Protein AF-A0A537EDX8-F1 (afdb_monomer)

Structure (mmCIF, N/CA/C/O backbone):
data_AF-A0A537EDX8-F1
#
_entry.id   AF-A0A537EDX8-F1
#
loop_
_atom_site.group_PDB
_atom_site.id
_atom_site.type_symbol
_atom_site.label_atom_id
_atom_site.label_alt_id
_atom_site.label_comp_id
_atom_site.label_asym_id
_atom_site.label_entity_id
_atom_site.label_seq_id
_atom_site.pdbx_PDB_ins_code
_atom_site.Cartn_x
_atom_site.Cartn_y
_atom_site.Cartn_z
_atom_site.occupancy
_atom_site.B_iso_or_equiv
_atom_site.auth_seq_id
_atom_site.auth_comp_id
_atom_site.auth_asym_id
_atom_site.auth_atom_id
_atom_site.pdbx_PDB_model_num
ATOM 1 N N . MET A 1 1 ? 0.487 5.562 -11.521 1.00 67.75 1 MET A N 1
ATOM 2 C CA . MET A 1 1 ? -0.560 5.933 -10.540 1.00 67.75 1 MET A CA 1
ATOM 3 C C . MET A 1 1 ? -1.234 4.640 -10.119 1.00 67.75 1 MET A C 1
ATOM 5 O O . MET A 1 1 ? -2.056 4.121 -10.859 1.00 67.75 1 MET A O 1
ATOM 9 N N . TRP A 1 2 ? -0.767 4.031 -9.031 1.00 80.19 2 TRP A N 1
ATOM 10 C CA . TRP A 1 2 ? -1.203 2.693 -8.600 1.00 80.19 2 TRP A CA 1
ATOM 11 C C . TRP A 1 2 ? -2.329 2.740 -7.559 1.00 80.19 2 TRP A C 1
ATOM 13 O O . TRP A 1 2 ? -3.029 1.758 -7.320 1.00 80.19 2 TRP A O 1
ATOM 23 N N . ASP A 1 3 ? -2.536 3.915 -6.977 1.00 82.69 3 ASP A N 1
ATOM 24 C CA . ASP A 1 3 ? -3.495 4.233 -5.931 1.00 82.69 3 ASP A CA 1
ATOM 25 C C . ASP A 1 3 ? -4.956 3.985 -6.346 1.00 82.69 3 ASP A C 1
ATOM 27 O O . ASP A 1 3 ? -5.723 3.453 -5.539 1.00 82.69 3 ASP A O 1
ATOM 31 N N . CYS A 1 4 ? -5.333 4.254 -7.604 1.00 85.50 4 CYS A N 1
ATOM 32 C CA . CYS A 1 4 ? -6.668 3.928 -8.126 1.00 85.50 4 CYS A CA 1
ATOM 33 C C . CYS A 1 4 ? -6.924 2.416 -8.125 1.00 85.50 4 CYS A C 1
ATOM 35 O O . CYS A 1 4 ? -7.922 1.935 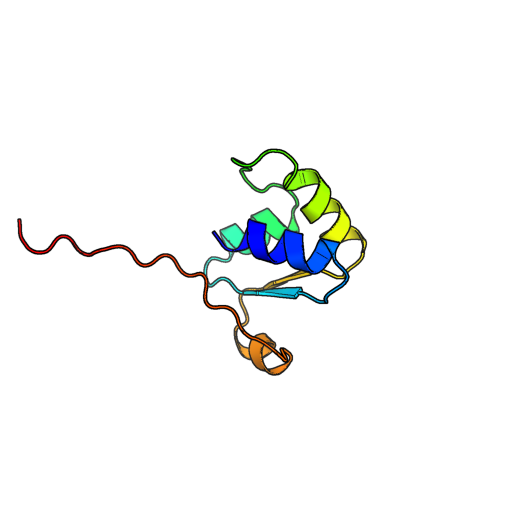-7.581 1.00 85.50 4 CYS A O 1
ATOM 37 N N . THR A 1 5 ? -5.985 1.657 -8.690 1.00 88.12 5 THR A N 1
ATOM 38 C CA . THR A 1 5 ? -6.053 0.196 -8.783 1.00 88.12 5 THR A CA 1
ATOM 39 C C . THR A 1 5 ? -6.090 -0.443 -7.397 1.00 88.12 5 THR A C 1
ATOM 41 O O . THR A 1 5 ? -6.943 -1.289 -7.120 1.00 88.12 5 THR A O 1
ATOM 44 N N . ALA A 1 6 ? -5.224 0.008 -6.486 1.00 89.44 6 ALA A N 1
ATOM 45 C CA . ALA A 1 6 ? -5.180 -0.496 -5.119 1.00 89.44 6 ALA A CA 1
ATOM 46 C C . ALA A 1 6 ? -6.489 -0.235 -4.357 1.00 89.44 6 ALA A C 1
ATOM 48 O O . ALA A 1 6 ? -7.026 -1.141 -3.714 1.00 89.44 6 ALA A O 1
ATOM 49 N N . ALA A 1 7 ? -7.051 0.973 -4.471 1.00 87.75 7 ALA A N 1
ATOM 50 C CA . ALA A 1 7 ? -8.328 1.301 -3.846 1.00 87.75 7 ALA A CA 1
ATOM 51 C C . ALA A 1 7 ? -9.486 0.467 -4.416 1.00 87.75 7 ALA A C 1
ATOM 53 O O . ALA A 1 7 ? -10.351 0.024 -3.656 1.00 87.75 7 ALA A O 1
ATOM 54 N N . ALA A 1 8 ? -9.496 0.211 -5.728 1.00 88.62 8 ALA A N 1
ATOM 55 C CA . ALA A 1 8 ? -10.505 -0.623 -6.372 1.00 88.62 8 ALA A CA 1
ATOM 56 C C . ALA A 1 8 ? -10.474 -2.066 -5.841 1.00 88.62 8 ALA A C 1
ATOM 58 O O . ALA A 1 8 ? -11.518 -2.587 -5.434 1.00 88.62 8 ALA A O 1
ATOM 59 N N . PHE A 1 9 ? -9.298 -2.693 -5.760 1.00 92.25 9 PHE A N 1
ATOM 60 C CA . PHE A 1 9 ? -9.163 -4.042 -5.201 1.00 92.25 9 PHE A CA 1
ATOM 61 C C . PHE A 1 9 ? -9.517 -4.097 -3.713 1.00 92.25 9 PHE A C 1
ATOM 63 O O . PHE A 1 9 ? -10.317 -4.941 -3.300 1.00 92.25 9 PHE A O 1
ATOM 70 N N . ALA A 1 10 ? -9.028 -3.149 -2.913 1.00 90.94 10 ALA A N 1
ATOM 71 C CA . ALA A 1 10 ? -9.346 -3.108 -1.490 1.00 90.94 10 ALA A CA 1
ATOM 72 C C . ALA A 1 10 ? -10.853 -2.900 -1.238 1.00 90.94 10 ALA A C 1
ATOM 74 O O . ALA A 1 10 ? -11.432 -3.495 -0.324 1.00 90.94 10 ALA A O 1
ATOM 75 N N . SER A 1 11 ? -11.530 -2.113 -2.088 1.00 88.00 11 SER A N 1
ATOM 76 C CA . SER A 1 11 ? -12.986 -1.920 -2.017 1.00 88.00 11 SER A CA 1
ATOM 77 C C . SER A 1 11 ? -13.779 -3.205 -2.279 1.00 88.00 11 SER A C 1
ATOM 79 O O . SER A 1 11 ? -14.844 -3.390 -1.688 1.00 88.00 11 SER A O 1
ATOM 81 N N . ARG A 1 12 ? -13.233 -4.111 -3.101 1.00 90.50 12 ARG A N 1
ATOM 82 C CA . ARG A 1 12 ? -13.798 -5.434 -3.404 1.00 90.50 12 ARG A CA 1
ATOM 83 C C . ARG A 1 12 ? -13.482 -6.493 -2.346 1.00 90.50 12 ARG A C 1
ATOM 85 O O . ARG A 1 12 ? -14.000 -7.598 -2.427 1.00 90.50 12 ARG A O 1
ATOM 92 N N . GLY A 1 13 ? -12.692 -6.142 -1.331 1.00 90.75 13 GLY A N 1
ATOM 93 C CA . GLY A 1 13 ? -12.413 -6.996 -0.179 1.00 90.75 13 GLY A CA 1
ATOM 94 C C . GLY A 1 13 ? -11.101 -7.762 -0.227 1.00 90.75 13 GLY A C 1
ATOM 95 O O . GLY A 1 13 ? -10.855 -8.543 0.684 1.00 90.75 13 GLY A O 1
ATOM 96 N N . PHE A 1 14 ? -10.255 -7.502 -1.220 1.00 93.69 14 PHE A N 1
ATOM 97 C CA . PHE A 1 14 ? -8.901 -8.039 -1.247 1.00 93.69 14 PHE A CA 1
ATOM 98 C C . PHE A 1 14 ? -8.001 -7.313 -0.245 1.00 93.69 14 PHE A C 1
ATOM 100 O O . PHE A 1 14 ? -8.183 -6.120 0.013 1.00 93.69 14 PHE A O 1
ATOM 107 N N . GLU A 1 15 ? -7.016 -8.032 0.285 1.00 94.19 15 GLU A N 1
ATOM 108 C CA . GLU A 1 15 ? -5.884 -7.429 0.982 1.00 94.19 15 GLU A CA 1
ATOM 109 C C . GLU A 1 15 ? -4.884 -6.917 -0.048 1.00 94.19 15 GLU A C 1
ATOM 111 O O . GLU A 1 15 ? -4.487 -7.638 -0.965 1.00 94.19 15 GLU A O 1
ATOM 116 N N . VAL A 1 16 ? -4.523 -5.645 0.071 1.00 94.81 16 VAL A N 1
ATOM 117 C CA . VAL A 1 16 ? -3.697 -4.952 -0.912 1.00 94.81 16 VAL A CA 1
ATOM 118 C C . VAL A 1 16 ? -2.541 -4.260 -0.208 1.00 94.81 16 VAL A C 1
ATOM 120 O O . VAL A 1 16 ? -2.741 -3.464 0.713 1.00 94.81 16 VAL A O 1
ATOM 123 N N . ILE A 1 17 ? -1.331 -4.527 -0.692 1.00 94.38 17 ILE A N 1
ATOM 124 C CA . ILE A 1 17 ? -0.109 -3.845 -0.273 1.00 94.38 17 ILE A CA 1
ATOM 125 C C . ILE A 1 17 ? 0.345 -2.972 -1.440 1.00 94.38 17 ILE A C 1
ATOM 127 O O . ILE A 1 17 ? 0.659 -3.469 -2.519 1.00 94.38 17 ILE A O 1
ATOM 131 N N . GLY A 1 18 ? 0.332 -1.662 -1.230 1.00 93.81 18 GLY A N 1
ATOM 132 C CA . GLY A 1 18 ? 0.912 -0.696 -2.149 1.00 93.81 18 GLY A CA 1
ATOM 133 C C . GLY A 1 18 ? 2.389 -0.498 -1.849 1.00 93.81 18 GLY A C 1
ATOM 134 O O . GLY A 1 18 ? 2.728 -0.130 -0.727 1.00 93.81 18 GLY A O 1
ATOM 135 N N . ILE A 1 19 ? 3.253 -0.733 -2.831 1.00 93.75 19 ILE A N 1
ATOM 136 C CA . ILE A 1 19 ? 4.700 -0.558 -2.687 1.00 93.75 19 ILE A CA 1
ATOM 137 C C . ILE A 1 19 ? 5.136 0.584 -3.598 1.00 93.75 19 ILE A C 1
ATOM 139 O O . ILE A 1 19 ? 4.830 0.574 -4.790 1.00 93.75 19 ILE A O 1
ATOM 143 N N . ASP A 1 20 ? 5.842 1.560 -3.036 1.00 92.12 20 ASP A N 1
ATOM 144 C CA . ASP A 1 20 ? 6.445 2.659 -3.789 1.00 92.12 20 ASP A CA 1
ATOM 145 C C . ASP A 1 20 ? 7.815 3.001 -3.200 1.00 92.12 20 ASP A C 1
ATOM 147 O O . ASP A 1 20 ? 7.988 2.949 -1.987 1.00 92.12 20 ASP A O 1
ATOM 151 N N . ILE A 1 21 ? 8.790 3.348 -4.039 1.00 91.81 21 ILE A N 1
ATOM 152 C CA . ILE A 1 21 ? 10.124 3.758 -3.570 1.00 91.81 21 ILE A CA 1
ATOM 153 C C . ILE A 1 21 ? 10.104 5.173 -2.977 1.00 91.81 21 ILE A C 1
ATOM 155 O O . ILE A 1 21 ? 10.979 5.529 -2.189 1.00 91.81 21 ILE A O 1
ATOM 159 N N . ASP A 1 22 ? 9.108 5.981 -3.350 1.00 90.62 22 ASP A N 1
ATOM 160 C CA . ASP A 1 22 ? 8.929 7.337 -2.853 1.00 90.62 22 ASP A CA 1
ATOM 161 C C . ASP A 1 22 ? 8.218 7.324 -1.489 1.00 90.62 22 ASP A C 1
ATOM 163 O O . ASP A 1 22 ? 6.991 7.194 -1.382 1.00 90.62 22 ASP A O 1
ATOM 167 N N . ALA A 1 23 ? 9.007 7.503 -0.427 1.00 91.81 23 ALA A N 1
ATOM 168 C CA . ALA A 1 23 ? 8.513 7.585 0.944 1.00 91.81 23 ALA A CA 1
ATOM 169 C C . ALA A 1 23 ? 7.498 8.722 1.144 1.00 91.81 23 ALA A C 1
ATOM 171 O O . ALA A 1 23 ? 6.501 8.540 1.842 1.00 91.81 23 ALA A O 1
ATOM 172 N N . GLN A 1 24 ? 7.679 9.868 0.479 1.00 89.81 24 GLN A N 1
ATOM 173 C CA . GLN A 1 24 ? 6.756 10.995 0.598 1.00 89.81 24 GLN A CA 1
ATOM 174 C C . GLN A 1 24 ? 5.380 10.630 0.028 1.00 89.81 24 GLN A C 1
ATOM 176 O O . GLN A 1 24 ? 4.342 10.994 0.597 1.00 89.81 24 GLN A O 1
ATOM 181 N N . ARG A 1 25 ? 5.346 9.874 -1.074 1.00 87.06 25 ARG A N 1
ATOM 182 C CA . ARG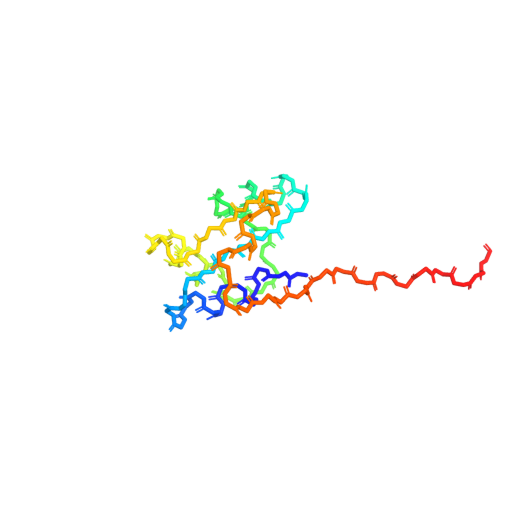 A 1 25 ? 4.099 9.371 -1.664 1.00 87.06 25 ARG A CA 1
ATOM 183 C C . ARG A 1 25 ? 3.406 8.366 -0.743 1.00 87.06 25 ARG A C 1
ATOM 185 O O . ARG A 1 25 ? 2.196 8.483 -0.525 1.00 87.06 25 ARG A O 1
ATOM 192 N N . VAL A 1 26 ? 4.159 7.431 -0.160 1.00 90.69 26 VAL A N 1
ATOM 193 C CA . VAL A 1 26 ? 3.655 6.459 0.829 1.00 90.69 26 VAL A CA 1
ATOM 194 C C . VAL A 1 26 ? 3.074 7.164 2.058 1.00 90.69 26 VAL A C 1
ATOM 196 O O . VAL A 1 26 ? 1.947 6.862 2.466 1.00 90.69 26 VAL A O 1
ATOM 199 N N . ASP A 1 27 ? 3.780 8.151 2.605 1.00 89.75 27 ASP A N 1
ATOM 200 C CA . ASP A 1 27 ? 3.341 8.926 3.769 1.00 89.75 27 ASP A CA 1
ATOM 201 C C . ASP A 1 27 ? 2.088 9.738 3.470 1.00 89.75 27 ASP A C 1
ATOM 203 O O . ASP A 1 27 ? 1.153 9.792 4.274 1.00 89.75 27 ASP A O 1
ATOM 207 N N . THR A 1 28 ? 2.023 10.333 2.281 1.00 86.75 28 THR A N 1
ATOM 208 C CA . THR A 1 28 ? 0.864 11.101 1.825 1.00 86.75 28 THR A CA 1
ATOM 209 C C . THR A 1 28 ? -0.388 10.219 1.727 1.00 86.75 28 THR A C 1
ATOM 211 O O . THR A 1 28 ? -1.478 10.615 2.164 1.00 86.75 28 THR A O 1
ATOM 214 N N . ILE A 1 29 ? -0.237 8.998 1.203 1.00 84.56 29 ILE A N 1
ATOM 215 C CA . ILE A 1 29 ? -1.302 7.990 1.109 1.00 84.56 29 ILE A CA 1
ATOM 216 C C . ILE A 1 29 ? -1.741 7.525 2.496 1.00 84.56 29 ILE A C 1
ATOM 218 O O . ILE A 1 29 ? -2.934 7.567 2.817 1.00 84.56 29 ILE A O 1
ATOM 222 N N . THR A 1 30 ? -0.785 7.154 3.342 1.00 84.06 30 THR A N 1
ATOM 223 C CA . THR A 1 30 ? -1.039 6.661 4.702 1.00 84.06 30 THR A CA 1
ATOM 224 C C . THR A 1 30 ? -1.691 7.737 5.576 1.00 84.06 30 THR A C 1
ATOM 226 O O . THR A 1 30 ? -2.626 7.460 6.331 1.00 84.06 30 THR A O 1
ATOM 229 N N . SER A 1 31 ? -1.305 8.999 5.379 1.00 83.50 31 SER A N 1
ATOM 230 C CA . SER A 1 31 ? -1.884 10.172 6.046 1.00 83.50 31 SER A CA 1
ATOM 231 C C . SER A 1 31 ? -3.269 10.567 5.523 1.00 83.50 31 SER A C 1
ATOM 233 O O . SER A 1 31 ? -3.864 11.519 6.028 1.00 83.50 31 SER A O 1
ATOM 235 N N . ARG A 1 32 ? -3.824 9.852 4.530 1.00 73.88 32 ARG A N 1
ATOM 236 C CA . ARG A 1 32 ? -5.120 10.148 3.886 1.00 73.88 32 ARG A CA 1
ATOM 237 C C . ARG A 1 32 ? -5.160 11.529 3.204 1.00 73.88 32 ARG A C 1
ATOM 239 O O . ARG A 1 32 ? -6.248 12.094 3.051 1.00 73.88 32 ARG A O 1
ATOM 246 N N . LYS A 1 33 ? -3.997 12.055 2.797 1.00 68.69 33 LYS A N 1
ATOM 247 C CA . LYS A 1 33 ? -3.792 13.400 2.221 1.00 68.69 33 LYS A CA 1
ATOM 248 C C . LYS A 1 33 ? -3.426 13.380 0.728 1.00 68.69 33 LYS A C 1
ATOM 250 O O . LYS A 1 33 ? -2.847 14.341 0.238 1.00 68.69 33 LYS A O 1
ATOM 255 N N . VAL A 1 34 ? -3.739 12.305 0.000 1.00 65.75 34 VAL A N 1
ATOM 256 C CA . VAL A 1 34 ? -3.382 12.189 -1.428 1.00 65.75 34 VAL A CA 1
ATOM 257 C C . VAL A 1 34 ? -3.907 13.389 -2.228 1.00 65.75 34 VAL A C 1
ATOM 259 O O . VAL A 1 34 ? -5.052 13.803 -2.022 1.00 65.75 34 VAL A O 1
ATOM 262 N N . PRO A 1 35 ? -3.101 13.960 -3.136 1.00 58.75 35 PRO A N 1
ATOM 263 C CA . PRO A 1 35 ? -3.582 14.924 -4.114 1.00 58.75 35 PRO A CA 1
ATOM 264 C C . PRO A 1 35 ? -4.457 14.176 -5.132 1.00 58.75 35 PRO A C 1
ATOM 266 O O . PRO A 1 35 ? -3.965 13.524 -6.047 1.00 58.75 35 PRO A O 1
ATOM 269 N N . PHE A 1 36 ? -5.773 14.174 -4.916 1.00 61.16 36 PHE A N 1
ATOM 270 C CA . PHE A 1 36 ? -6.705 13.353 -5.691 1.00 61.16 36 PHE A CA 1
ATOM 271 C C . PHE A 1 36 ? -7.199 14.099 -6.936 1.00 61.16 36 PHE A C 1
ATOM 273 O O . PHE A 1 36 ? -8.007 15.019 -6.819 1.00 61.16 36 PHE A O 1
ATOM 280 N N . CYS A 1 37 ? -6.761 13.656 -8.116 1.00 58.78 37 CYS A N 1
ATOM 281 C CA . CYS A 1 37 ? -7.341 14.068 -9.400 1.00 58.78 37 CYS A CA 1
ATOM 282 C C . CYS A 1 37 ? -8.614 13.284 -9.774 1.00 58.78 37 CYS A C 1
ATOM 284 O O . CYS A 1 37 ? -9.355 13.737 -10.640 1.00 58.78 37 CYS A O 1
ATOM 286 N N . GLU A 1 38 ? -8.912 12.147 -9.126 1.00 68.44 38 GLU A N 1
ATOM 287 C CA . GLU A 1 38 ? -10.061 11.309 -9.502 1.00 68.44 38 GLU A CA 1
ATOM 288 C C . GLU A 1 38 ? -11.250 11.385 -8.518 1.00 68.44 38 GLU A C 1
ATOM 290 O O . GLU A 1 38 ? -11.091 11.131 -7.313 1.00 68.44 38 GLU A O 1
ATOM 295 N N . PRO A 1 39 ? -12.471 11.692 -9.008 1.00 74.69 39 PRO A N 1
ATOM 296 C CA . PRO A 1 39 ? -13.693 11.686 -8.207 1.00 74.69 39 PRO A CA 1
ATOM 297 C C . PRO A 1 39 ? -13.957 10.327 -7.538 1.00 74.69 39 PRO A C 1
ATOM 299 O O . PRO A 1 39 ? -13.863 9.274 -8.156 1.00 74.69 39 PRO A O 1
ATOM 302 N N . GLY A 1 40 ? -14.326 10.330 -6.254 1.00 77.12 40 GLY A N 1
ATOM 303 C CA . GLY A 1 40 ? -14.725 9.118 -5.516 1.00 77.12 40 GLY A CA 1
ATOM 304 C C . GLY A 1 40 ? -13.577 8.286 -4.924 1.00 77.12 40 GLY A C 1
ATOM 305 O O . GLY A 1 40 ? -13.778 7.627 -3.897 1.00 77.12 40 GLY A O 1
ATOM 306 N N . LEU A 1 41 ? -12.357 8.397 -5.460 1.00 78.75 41 LEU A N 1
ATOM 307 C CA . LEU A 1 41 ? -11.188 7.641 -4.991 1.00 78.75 41 LEU A CA 1
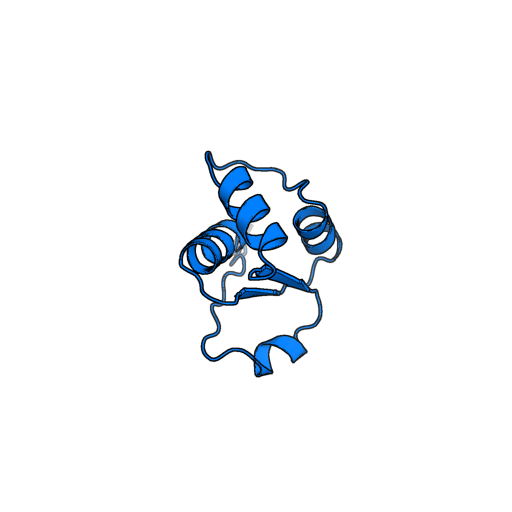ATOM 308 C C . LEU A 1 41 ? -10.872 7.891 -3.510 1.00 78.75 41 LEU A C 1
ATOM 310 O O . LEU A 1 41 ? -10.618 6.957 -2.747 1.00 78.75 41 LEU A O 1
ATOM 314 N N . ARG A 1 42 ? -10.987 9.146 -3.060 1.00 79.25 4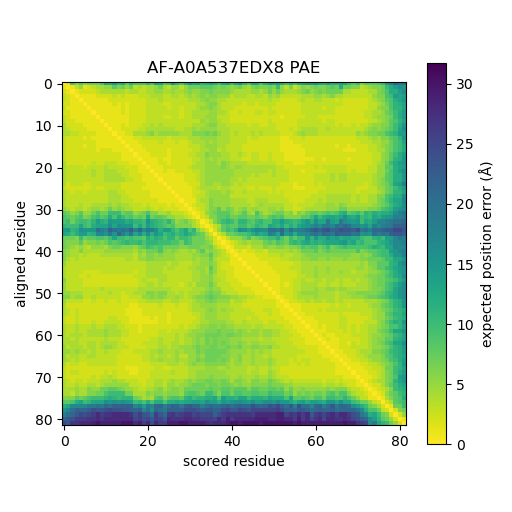2 ARG A N 1
ATOM 315 C CA . ARG A 1 42 ? -10.763 9.533 -1.657 1.00 79.25 42 ARG A CA 1
ATOM 316 C C . ARG A 1 42 ? -11.622 8.731 -0.681 1.00 79.25 42 ARG A C 1
ATOM 318 O O . ARG A 1 42 ? -11.146 8.335 0.382 1.00 79.25 42 ARG A O 1
ATOM 325 N N . THR A 1 43 ? -12.892 8.520 -1.011 1.00 84.38 43 THR A N 1
ATOM 326 C CA . THR A 1 43 ? -13.834 7.816 -0.133 1.00 84.38 43 THR A CA 1
ATOM 327 C C . THR A 1 43 ? -13.502 6.327 -0.071 1.00 84.38 43 THR A C 1
ATOM 329 O O . THR A 1 43 ? -13.470 5.755 1.021 1.00 84.38 43 THR A O 1
ATOM 332 N N . LEU A 1 44 ? -13.189 5.718 -1.220 1.00 85.12 44 LEU A N 1
ATOM 333 C CA . LEU A 1 44 ? -12.794 4.311 -1.309 1.00 85.12 44 LEU A CA 1
ATOM 334 C C . LEU A 1 44 ? -11.486 4.045 -0.561 1.00 85.12 44 LEU A C 1
ATOM 336 O O . LEU A 1 44 ? -11.441 3.148 0.278 1.00 85.12 44 LEU A O 1
ATOM 340 N N . LEU A 1 45 ? -10.464 4.875 -0.778 1.00 83.31 45 LEU A N 1
ATOM 341 C CA . LEU A 1 45 ? -9.167 4.729 -0.121 1.00 83.31 45 LEU A CA 1
ATOM 342 C C . LEU A 1 45 ? -9.270 4.933 1.396 1.00 83.31 45 LEU A C 1
ATOM 344 O O . LEU A 1 45 ? -8.732 4.139 2.166 1.00 83.31 45 LEU A O 1
ATOM 348 N N . LYS A 1 46 ? -10.024 5.943 1.860 1.00 84.44 46 LYS A N 1
ATOM 349 C CA . LYS A 1 46 ? -10.279 6.139 3.299 1.00 84.44 46 LYS A CA 1
ATOM 350 C C . LYS A 1 46 ? -10.971 4.929 3.925 1.00 84.44 46 LYS A C 1
ATOM 352 O O . LYS A 1 46 ? -10.610 4.540 5.035 1.00 84.44 46 LYS A O 1
ATOM 357 N N . LYS A 1 47 ? -11.953 4.337 3.234 1.00 86.19 47 LYS A N 1
ATOM 358 C CA . LYS A 1 47 ? -12.632 3.117 3.690 1.00 86.19 47 LYS A CA 1
ATOM 359 C C . LYS A 1 47 ? -11.653 1.944 3.744 1.00 86.19 47 LYS A C 1
ATOM 361 O O . LYS A 1 47 ? -11.589 1.297 4.781 1.00 86.19 47 LYS A O 1
ATOM 366 N N . ALA A 1 48 ? -10.864 1.733 2.693 1.00 86.00 48 ALA A N 1
ATOM 367 C CA . ALA A 1 48 ? -9.863 0.671 2.610 1.00 86.00 48 ALA A CA 1
ATOM 368 C C . ALA A 1 48 ? -8.832 0.754 3.750 1.00 86.00 48 ALA A C 1
ATOM 370 O O . ALA A 1 48 ? -8.654 -0.216 4.489 1.00 86.00 48 ALA A O 1
ATOM 371 N N . LEU A 1 49 ? -8.258 1.942 3.972 1.00 85.44 49 LEU A N 1
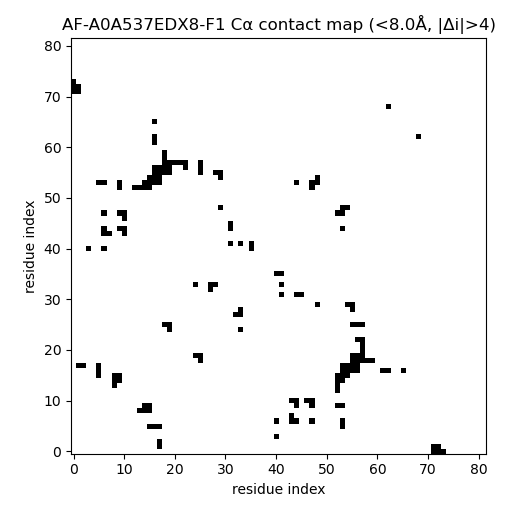ATOM 372 C CA . LEU A 1 49 ? -7.332 2.215 5.076 1.00 85.44 49 LEU A CA 1
ATOM 373 C C . LEU A 1 49 ? -7.983 1.982 6.444 1.00 85.44 49 LEU A C 1
ATOM 375 O O . LEU A 1 49 ? -7.363 1.413 7.335 1.00 85.44 49 LEU A O 1
ATOM 379 N N . ARG A 1 50 ? -9.240 2.406 6.633 1.00 86.69 50 ARG A N 1
ATOM 380 C CA . ARG A 1 50 ? -9.969 2.190 7.895 1.00 86.69 50 ARG A CA 1
ATOM 381 C C . ARG A 1 50 ? -10.258 0.712 8.151 1.00 86.69 50 ARG A C 1
ATOM 383 O O . ARG A 1 50 ? -10.212 0.285 9.294 1.00 86.69 50 ARG A O 1
ATOM 390 N N . THR A 1 51 ? -10.562 -0.059 7.108 1.00 88.81 51 THR A N 1
ATOM 391 C CA . THR A 1 51 ? -10.797 -1.507 7.228 1.00 88.81 51 THR A CA 1
ATOM 392 C C . THR A 1 51 ? -9.517 -2.317 7.428 1.00 88.81 51 THR A C 1
ATOM 394 O O . THR A 1 51 ? -9.608 -3.517 7.639 1.00 88.81 51 THR A O 1
ATOM 397 N N . GLY A 1 52 ? -8.335 -1.702 7.305 1.00 88.75 52 GLY A N 1
ATOM 398 C CA . GLY A 1 52 ? -7.046 -2.398 7.374 1.00 88.75 52 GLY A CA 1
ATOM 399 C C . GLY A 1 52 ? -6.699 -3.229 6.134 1.00 88.75 52 GLY A C 1
ATOM 400 O O . GLY A 1 52 ? -5.588 -3.733 6.044 1.00 88.75 52 GLY A O 1
ATOM 401 N N . ARG A 1 53 ? -7.608 -3.321 5.152 1.00 90.06 53 ARG A N 1
ATOM 402 C CA . ARG A 1 53 ? -7.428 -4.078 3.899 1.00 90.06 53 ARG A CA 1
ATOM 403 C C . ARG A 1 53 ? -6.412 -3.467 2.939 1.00 90.06 53 ARG A C 1
ATOM 405 O O . ARG A 1 53 ? -6.057 -4.096 1.951 1.00 90.06 53 ARG A O 1
ATOM 412 N N . PHE A 1 54 ? -5.984 -2.236 3.194 1.00 92.19 54 PHE A N 1
ATOM 413 C CA . PHE A 1 54 ? -4.966 -1.572 2.400 1.00 92.19 54 PHE A CA 1
ATOM 414 C C . PHE A 1 54 ? -3.875 -0.995 3.299 1.00 92.19 54 PHE A C 1
ATOM 416 O O . PHE A 1 54 ? -4.175 -0.297 4.272 1.00 92.19 54 PHE A O 1
ATOM 423 N N . ARG A 1 55 ? -2.619 -1.260 2.936 1.00 91.94 55 ARG A N 1
ATOM 424 C CA . ARG A 1 55 ? -1.420 -0.653 3.523 1.00 91.94 55 ARG A CA 1
ATOM 425 C C . ARG A 1 55 ? -0.480 -0.204 2.413 1.00 91.94 55 ARG A C 1
ATOM 427 O O . ARG A 1 55 ? -0.428 -0.832 1.361 1.00 91.94 55 ARG A O 1
ATOM 434 N N . ALA A 1 56 ? 0.263 0.866 2.670 1.00 92.19 56 ALA A N 1
ATOM 435 C CA . ALA A 1 56 ? 1.332 1.336 1.802 1.00 92.19 56 ALA A CA 1
ATOM 436 C C . ALA A 1 56 ? 2.682 1.185 2.519 1.00 92.19 56 ALA A C 1
ATOM 438 O O . ALA A 1 56 ? 2.744 1.343 3.739 1.00 92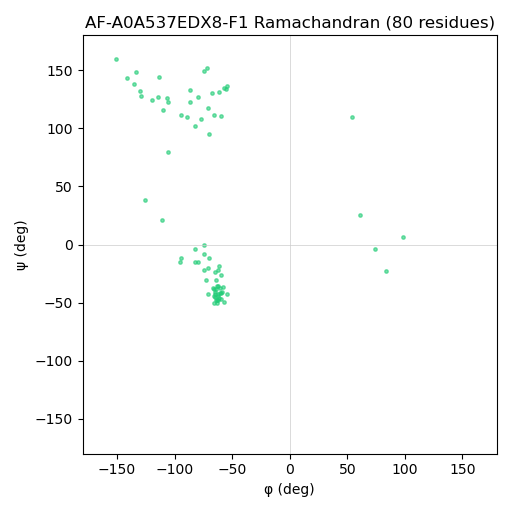.19 56 ALA A O 1
ATOM 439 N N . THR A 1 57 ? 3.736 0.854 1.780 1.00 93.88 57 THR A N 1
ATOM 440 C CA . THR A 1 57 ? 5.093 0.657 2.305 1.00 93.88 57 THR A CA 1
ATOM 441 C C . THR A 1 57 ? 6.137 0.988 1.240 1.00 93.88 57 THR A C 1
ATOM 443 O O . THR A 1 57 ? 5.839 0.972 0.047 1.00 93.88 57 THR A O 1
ATOM 446 N N . THR A 1 58 ? 7.363 1.268 1.670 1.00 95.25 58 THR A N 1
ATOM 447 C CA . THR A 1 58 ? 8.545 1.346 0.798 1.00 95.25 58 THR A CA 1
ATOM 448 C C . THR A 1 58 ? 9.326 0.030 0.751 1.00 95.25 58 THR A C 1
ATOM 450 O O . THR A 1 58 ? 10.186 -0.171 -0.105 1.00 95.25 58 THR A O 1
ATOM 453 N N . ASP A 1 59 ? 9.009 -0.900 1.653 1.00 93.94 59 ASP A N 1
ATOM 454 C CA . ASP A 1 59 ? 9.661 -2.199 1.750 1.00 93.94 59 ASP A CA 1
ATOM 455 C C . ASP A 1 59 ? 9.167 -3.153 0.655 1.00 93.94 59 ASP A C 1
ATOM 457 O O . ASP A 1 59 ? 8.051 -3.679 0.696 1.00 93.94 59 ASP A O 1
ATOM 461 N N . THR A 1 60 ? 10.033 -3.406 -0.325 1.00 92.31 60 THR A N 1
ATOM 462 C CA . THR A 1 60 ? 9.730 -4.289 -1.457 1.00 92.31 60 THR A CA 1
ATOM 463 C C . THR A 1 60 ? 9.669 -5.765 -1.052 1.00 92.31 60 THR A C 1
ATOM 465 O O . THR A 1 60 ? 9.026 -6.559 -1.741 1.00 92.31 60 THR A O 1
ATOM 468 N N . THR A 1 61 ? 10.258 -6.163 0.083 1.00 93.88 61 THR A N 1
ATOM 469 C CA . THR A 1 61 ? 10.247 -7.568 0.536 1.00 93.88 61 THR A CA 1
ATOM 470 C C . THR A 1 61 ? 8.837 -8.068 0.868 1.00 93.88 61 THR A C 1
ATOM 472 O O . THR A 1 61 ? 8.544 -9.256 0.716 1.00 93.88 61 THR A O 1
ATOM 475 N N . GLN A 1 62 ? 7.922 -7.148 1.192 1.00 91.31 62 GLN A N 1
ATOM 476 C CA . GLN A 1 62 ? 6.498 -7.418 1.424 1.00 91.31 62 GLN A CA 1
ATOM 477 C C . GLN A 1 62 ? 5.782 -7.999 0.196 1.00 91.31 62 GLN A C 1
ATOM 479 O O . GLN A 1 62 ? 4.729 -8.619 0.333 1.00 91.31 62 GLN A O 1
ATOM 484 N N . SER A 1 63 ? 6.352 -7.848 -1.005 1.00 89.94 63 SER A N 1
ATOM 485 C CA . SER A 1 63 ? 5.825 -8.470 -2.227 1.00 89.94 63 SER A CA 1
ATOM 486 C C . SER A 1 63 ? 5.775 -10.000 -2.150 1.00 89.94 63 SER A C 1
ATOM 488 O O . SER A 1 63 ? 4.911 -10.607 -2.776 1.00 89.94 63 SER A O 1
ATOM 490 N N . SER A 1 64 ? 6.627 -10.624 -1.330 1.00 92.62 64 SER A N 1
ATOM 491 C CA . SER A 1 64 ? 6.638 -12.077 -1.105 1.00 92.62 64 SER A CA 1
ATOM 492 C C . SER A 1 64 ? 5.344 -12.622 -0.486 1.00 92.62 64 SER A C 1
ATOM 494 O O . SER A 1 64 ? 5.034 -13.799 -0.651 1.00 92.62 64 SER A O 1
ATOM 496 N N . LEU A 1 65 ? 4.563 -11.771 0.187 1.00 90.94 65 LEU A N 1
ATOM 497 C CA . LEU A 1 65 ? 3.268 -12.135 0.768 1.00 90.94 65 LEU A CA 1
ATOM 498 C C . LEU A 1 65 ? 2.142 -12.168 -0.278 1.00 90.94 65 LEU A C 1
ATOM 500 O O . LEU A 1 65 ? 1.053 -12.678 -0.009 1.00 90.94 65 LEU A O 1
ATOM 504 N N . ALA A 1 66 ? 2.368 -11.591 -1.461 1.00 93.06 66 ALA A N 1
ATOM 505 C CA . ALA A 1 66 ? 1.331 -11.396 -2.459 1.00 93.06 66 ALA A CA 1
ATOM 506 C C . ALA A 1 66 ? 1.167 -12.623 -3.364 1.00 93.06 66 ALA A C 1
ATOM 508 O O . ALA A 1 66 ? 2.119 -13.136 -3.946 1.00 93.06 66 ALA A O 1
ATOM 509 N N . ARG A 1 67 ? -0.085 -13.046 -3.572 1.00 94.25 67 ARG A N 1
ATOM 510 C CA . ARG A 1 67 ? -0.424 -14.076 -4.571 1.00 94.25 67 ARG A CA 1
ATOM 511 C C . ARG A 1 67 ? -0.321 -13.558 -6.009 1.00 94.25 67 ARG A C 1
ATOM 513 O O . ARG A 1 67 ? -0.057 -14.329 -6.926 1.00 94.25 67 ARG A O 1
ATOM 520 N N . PHE A 1 68 ? -0.571 -12.266 -6.198 1.00 94.19 68 PHE A N 1
ATOM 521 C CA . PHE A 1 68 ? -0.510 -11.583 -7.484 1.00 94.19 68 PHE A CA 1
ATOM 522 C C . PHE A 1 68 ? 0.222 -10.261 -7.306 1.00 94.19 68 PHE A C 1
ATOM 524 O O . PHE A 1 68 ? -0.032 -9.540 -6.341 1.00 94.19 68 PHE A O 1
ATOM 531 N N . ILE A 1 69 ? 1.091 -9.933 -8.258 1.00 93.44 69 ILE A N 1
ATOM 532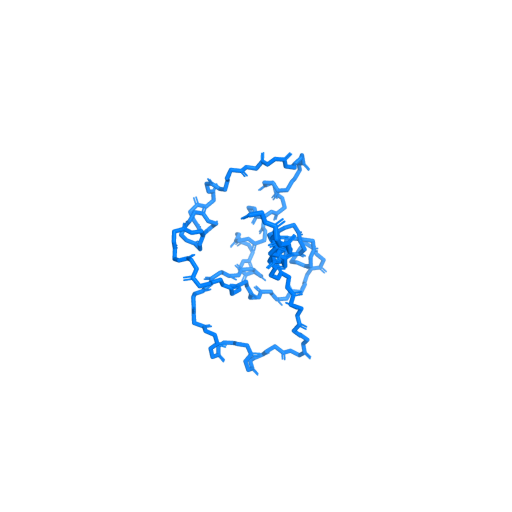 C CA . ILE A 1 69 ? 1.843 -8.682 -8.268 1.00 93.44 69 ILE A CA 1
ATOM 533 C C . ILE A 1 69 ? 1.479 -7.929 -9.541 1.00 93.44 69 ILE A C 1
ATOM 535 O O . ILE A 1 69 ? 1.605 -8.454 -10.646 1.00 93.44 69 ILE A O 1
ATOM 539 N N . PHE A 1 70 ? 1.025 -6.689 -9.374 1.00 92.12 70 PHE A N 1
ATOM 540 C CA . PHE A 1 70 ? 0.749 -5.773 -10.472 1.00 92.12 70 PHE A CA 1
ATOM 541 C C . PHE A 1 70 ? 1.848 -4.717 -10.516 1.00 92.12 70 PHE A C 1
ATOM 543 O O . PHE A 1 70 ? 2.068 -4.008 -9.536 1.00 92.12 70 PHE A O 1
ATOM 550 N N . ILE A 1 71 ? 2.524 -4.600 -11.657 1.00 91.19 71 ILE A N 1
ATOM 551 C CA . ILE A 1 71 ? 3.538 -3.570 -11.875 1.00 91.19 71 ILE A CA 1
ATOM 552 C C . ILE A 1 71 ? 2.860 -2.382 -12.551 1.00 91.19 71 ILE A C 1
ATOM 554 O O . ILE A 1 71 ? 2.431 -2.456 -13.698 1.00 91.19 71 ILE A O 1
ATOM 558 N N . THR A 1 72 ? 2.748 -1.283 -11.815 1.00 88.75 72 THR A N 1
ATOM 559 C CA . THR A 1 72 ? 2.038 -0.060 -12.229 1.00 88.75 72 THR A CA 1
ATOM 560 C C . THR A 1 72 ? 2.945 1.168 -12.133 1.00 88.75 72 THR A C 1
ATOM 562 O O . THR A 1 72 ? 2.528 2.246 -11.688 1.00 88.75 72 THR A O 1
ATOM 565 N N . VAL A 1 73 ? 4.216 0.978 -12.496 1.00 88.62 73 VAL A N 1
ATOM 566 C CA . VAL A 1 73 ? 5.219 2.045 -12.564 1.00 88.62 73 VAL A CA 1
ATOM 567 C C . VAL A 1 73 ? 4.939 2.961 -13.751 1.00 88.62 73 VAL A C 1
ATOM 569 O O . VAL A 1 73 ? 4.348 2.548 -14.748 1.00 88.62 73 VAL A O 1
ATOM 572 N N . GLY A 1 74 ? 5.350 4.223 -13.640 1.00 81.50 74 GLY A N 1
ATOM 573 C CA . GLY A 1 74 ? 5.408 5.085 -14.813 1.00 81.50 74 GLY A CA 1
ATOM 574 C C . GLY A 1 74 ? 6.499 4.574 -15.747 1.00 81.50 74 GLY A C 1
ATOM 575 O O . GLY A 1 74 ? 7.620 4.343 -15.305 1.00 81.50 74 GLY A O 1
ATOM 576 N N . THR A 1 75 ? 6.178 4.411 -17.023 1.00 82.94 75 THR A N 1
ATOM 577 C CA . THR A 1 75 ? 7.151 4.124 -18.081 1.00 82.94 75 THR A CA 1
ATOM 578 C C . THR A 1 75 ? 7.330 5.395 -18.907 1.00 82.94 75 THR A C 1
ATOM 580 O O . THR A 1 75 ? 6.670 5.542 -19.939 1.00 82.94 75 THR A O 1
ATOM 583 N N . PRO A 1 76 ? 8.120 6.375 -18.431 1.00 82.25 76 PRO A N 1
ATOM 584 C CA . PRO A 1 76 ? 8.404 7.554 -19.230 1.00 82.25 76 PRO A CA 1
ATOM 585 C C . PRO A 1 76 ? 9.131 7.117 -20.503 1.00 82.25 76 PRO A C 1
ATOM 587 O O . PRO A 1 76 ? 10.088 6.346 -20.449 1.00 82.25 76 PRO A O 1
ATOM 590 N N . SER A 1 77 ? 8.674 7.598 -21.655 1.00 80.62 77 SER A N 1
ATOM 591 C CA . SER A 1 77 ? 9.457 7.513 -22.881 1.00 80.62 77 SER A CA 1
ATOM 592 C C . SER A 1 77 ? 10.625 8.485 -22.752 1.00 80.62 77 SER A C 1
ATOM 594 O O . SER A 1 77 ? 10.395 9.691 -22.630 1.00 80.62 77 SER A O 1
ATOM 596 N N . SER A 1 78 ? 11.864 7.989 -22.772 1.00 72.44 78 SER A N 1
ATOM 597 C CA . SER A 1 78 ? 13.009 8.864 -23.033 1.00 72.44 78 SER A CA 1
ATOM 598 C C . SER A 1 78 ? 12.762 9.571 -24.368 1.00 72.44 78 SER A C 1
ATOM 600 O O . SER A 1 78 ? 12.359 8.893 -25.317 1.00 72.44 78 SER A O 1
ATOM 602 N N . PRO A 1 79 ? 12.963 10.894 -24.481 1.00 65.12 79 PRO A N 1
ATOM 603 C CA . PRO A 1 79 ? 13.038 11.501 -25.797 1.00 65.12 79 PRO A CA 1
ATOM 604 C C . PRO A 1 79 ? 14.215 10.839 -26.524 1.00 65.12 79 PRO A C 1
ATOM 606 O O . PRO A 1 79 ? 15.364 10.971 -26.111 1.00 65.12 79 PRO A O 1
ATOM 609 N N . THR A 1 80 ? 13.922 10.040 -27.548 1.00 57.84 80 THR A N 1
ATOM 610 C CA . THR A 1 80 ? 14.912 9.694 -28.566 1.00 57.84 80 THR A CA 1
ATOM 611 C C . THR A 1 80 ? 15.242 10.995 -29.291 1.00 57.84 80 THR A C 1
ATOM 613 O O . THR A 1 80 ? 14.363 11.548 -29.943 1.00 57.84 80 THR A O 1
ATOM 616 N N . ASP A 1 81 ? 16.474 11.466 -29.095 1.00 56.00 81 ASP A N 1
ATOM 617 C CA . ASP A 1 81 ? 17.148 12.594 -29.751 1.00 56.00 81 ASP A CA 1
ATOM 618 C C . ASP 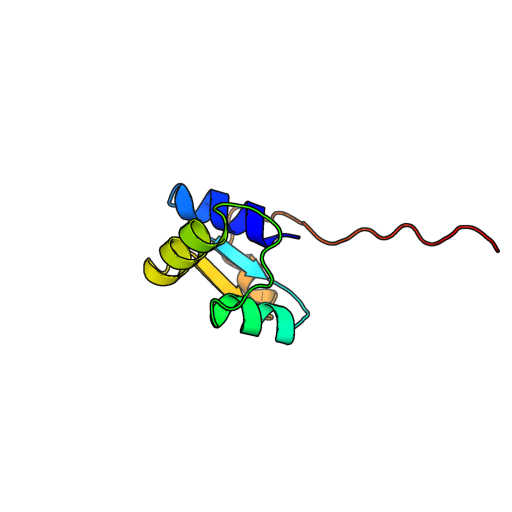A 1 81 ? 16.443 13.967 -29.736 1.00 56.00 81 ASP A C 1
ATOM 620 O O . ASP A 1 81 ? 15.497 14.215 -30.483 1.00 56.00 81 ASP A O 1
ATOM 624 N N . GLN A 1 82 ? 17.011 14.902 -28.962 1.00 42.03 82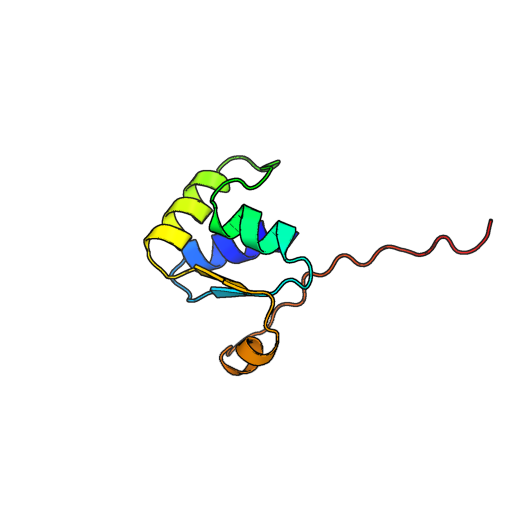 GLN A N 1
ATOM 625 C CA . GLN A 1 82 ? 17.264 16.292 -29.379 1.00 42.03 82 GLN A CA 1
ATOM 626 C C . GLN A 1 82 ? 18.592 16.770 -28.793 1.00 42.03 82 GLN A C 1
ATOM 628 O O . GLN A 1 82 ? 18.809 16.540 -27.581 1.00 42.03 82 GLN A O 1
#

Foldseek 3Di:
DCLQVQLVCLLVPAQDEAEDLDPVQQCCLLVLNDPDPDPPSSVSSVVSSVVNSYHYDNDPVCCVVDPDDDDDDDDDDDPPDD

Nearest PDB structures (foldseek):
  1mv8-assembly2_D  TM=9.106E-01  e=7.412E-05  Pseudomonas aeruginosa
  3gg2-assembly1_D  TM=9.553E-01  e=5.715E-04  Porphyromonas gingivalis
  4xrr-assembly1_A  TM=9.419E-01  e=9.378E-04  Micromonospora echinospora
  3gg2-assembly1_A  TM=9.483E-01  e=1.201E-03  Porphyromonas gingivalis
  2y0e-assembly1_C  TM=9.601E-01  e=1.446E-03  Burkholderia cepacia

Solvent-accessible surface area (backbone atoms only — not comparable to full-atom values): 5180 Å² total; per-residue (Å²): 113,49,64,66,60,48,28,53,44,19,64,75,68,41,79,36,79,45,72,42,87,52,58,70,60,36,50,31,51,74,69,74,59,58,89,73,90,57,87,67,50,67,61,38,38,54,48,17,48,71,70,62,30,34,50,65,38,63,61,68,74,62,57,76,77,48,94,72,85,83,88,52,72,82,80,79,79,74,81,81,81,132

Mean predicted aligned error: 5.89 Å

Radius of gyration: 13.82 Å; Cα contacts (8 Å, |Δi|>4): 87; chains: 1; bounding box: 32×30×38 Å

Secondary structure (DSSP, 8-state):
--HHHHHHHHHTT--EEEE-S-HHHHHHHHTT-----STTHHHHHHHHHHTTSEEEES-GGGGGG-SS-------PPP----

pLDDT: mean 84.52, std 10.88, range [42.03, 95.25]

Sequence (82 aa):
MWDCTAAAFASRGFEVIGIDIDAQRVDTITSRKVPFCEPGLRTLLKKALRTGRFRATTDTTQSSLARFIFITVGTPSSPTDQ